Protein AF-A0A7Y2F9F3-F1 (afdb_monomer)

Structure (mmCIF, N/CA/C/O backbone):
data_AF-A0A7Y2F9F3-F1
#
_entry.id   AF-A0A7Y2F9F3-F1
#
loop_
_atom_site.group_PDB
_atom_site.id
_atom_site.type_symbol
_atom_site.label_atom_id
_atom_site.label_alt_id
_atom_site.label_comp_id
_atom_site.label_asym_id
_atom_site.label_entity_id
_atom_site.label_seq_id
_atom_site.pdbx_PDB_ins_code
_atom_site.Cartn_x
_atom_site.Cartn_y
_atom_site.Cartn_z
_atom_site.occupancy
_atom_site.B_iso_or_equiv
_atom_site.auth_seq_id
_atom_site.auth_comp_id
_atom_site.auth_asym_id
_atom_site.auth_atom_id
_atom_site.pdbx_PDB_model_num
ATOM 1 N N . MET A 1 1 ? -2.906 -1.083 8.852 1.00 60.72 1 MET A N 1
ATOM 2 C CA . MET A 1 1 ? -1.730 -0.222 9.131 1.00 60.72 1 MET A CA 1
ATOM 3 C C . MET A 1 1 ? -2.095 1.232 8.879 1.00 60.72 1 MET A C 1
ATOM 5 O O . MET A 1 1 ? -2.929 1.480 8.025 1.00 60.72 1 MET A O 1
ATOM 9 N N . SER A 1 2 ? -1.555 2.210 9.598 1.00 69.62 2 SER A N 1
ATOM 10 C CA . SER A 1 2 ? -1.880 3.611 9.295 1.00 69.62 2 SER A CA 1
ATOM 11 C C . SER A 1 2 ? -1.108 4.167 8.106 1.00 69.62 2 SER A C 1
ATOM 13 O O . SER A 1 2 ? 0.017 3.744 7.868 1.00 69.62 2 SER A O 1
ATOM 15 N N . GLY A 1 3 ? -1.649 5.204 7.455 1.00 64.56 3 GLY A N 1
ATOM 16 C CA . GLY A 1 3 ? -0.890 6.014 6.493 1.00 64.56 3 GLY A CA 1
ATOM 17 C C . GLY A 1 3 ? 0.457 6.548 7.020 1.00 64.56 3 GLY A C 1
ATOM 18 O O . GLY A 1 3 ? 1.424 6.574 6.271 1.00 64.56 3 GLY A O 1
ATOM 19 N N . TYR A 1 4 ? 0.574 6.890 8.310 1.00 67.38 4 TYR A N 1
ATOM 20 C CA . TYR A 1 4 ? 1.856 7.330 8.888 1.00 67.38 4 TYR A CA 1
ATOM 21 C C . TYR A 1 4 ? 2.850 6.172 9.066 1.00 67.38 4 TYR A C 1
ATOM 23 O O . TYR A 1 4 ? 4.035 6.336 8.797 1.00 67.38 4 TYR A O 1
ATOM 31 N N . ASP A 1 5 ? 2.374 4.987 9.466 1.00 70.25 5 ASP A N 1
ATOM 32 C CA . ASP A 1 5 ? 3.236 3.797 9.557 1.00 70.25 5 ASP A C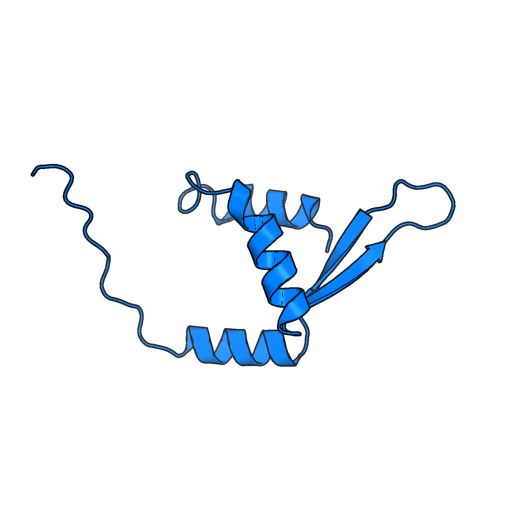A 1
ATOM 33 C C . ASP A 1 5 ? 3.710 3.370 8.163 1.00 70.25 5 ASP A C 1
ATOM 35 O O . ASP A 1 5 ? 4.860 2.982 7.989 1.00 70.25 5 ASP A O 1
ATOM 39 N N . MET A 1 6 ? 2.838 3.503 7.159 1.00 67.38 6 MET A N 1
ATOM 40 C CA . MET A 1 6 ? 3.179 3.241 5.766 1.00 67.38 6 MET A CA 1
ATOM 41 C C . MET A 1 6 ? 4.259 4.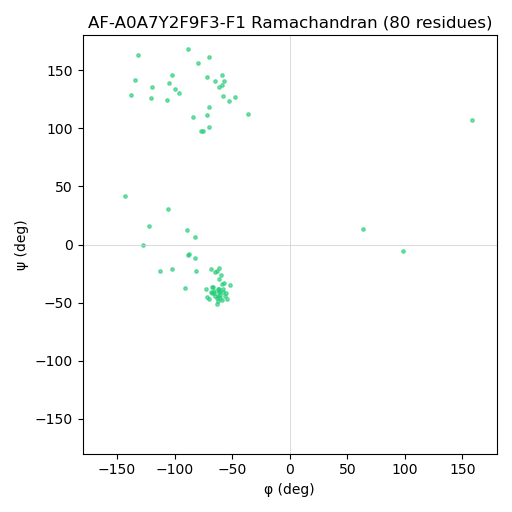194 5.265 1.00 67.38 6 MET A C 1
ATOM 43 O O . MET A 1 6 ? 5.243 3.730 4.702 1.00 67.38 6 MET A O 1
ATOM 47 N N . LYS A 1 7 ? 4.125 5.499 5.542 1.00 65.19 7 LYS A N 1
ATOM 48 C CA . LYS A 1 7 ? 5.176 6.475 5.242 1.00 65.19 7 LYS A CA 1
ATOM 49 C C . LYS A 1 7 ? 6.506 6.062 5.878 1.00 65.19 7 LYS A C 1
ATOM 51 O O . LYS A 1 7 ? 7.509 6.023 5.188 1.00 65.19 7 LYS A O 1
ATOM 56 N N . LYS A 1 8 ? 6.504 5.664 7.154 1.00 69.69 8 LYS A N 1
ATOM 57 C CA . LYS A 1 8 ? 7.726 5.245 7.856 1.00 69.69 8 LYS A CA 1
ATOM 58 C C . LYS A 1 8 ? 8.379 4.000 7.236 1.00 69.69 8 LYS A C 1
ATOM 60 O O . LYS A 1 8 ? 9.598 3.921 7.179 1.00 69.69 8 LYS A O 1
ATOM 65 N N . ILE A 1 9 ? 7.591 3.025 6.779 1.00 69.00 9 ILE A N 1
ATOM 66 C CA . ILE A 1 9 ? 8.118 1.831 6.096 1.00 69.00 9 ILE A CA 1
ATOM 67 C C . ILE A 1 9 ? 8.698 2.200 4.727 1.00 69.00 9 ILE A C 1
ATOM 69 O O . ILE A 1 9 ? 9.767 1.707 4.374 1.00 69.00 9 ILE A O 1
ATOM 73 N N . VAL A 1 10 ? 8.035 3.092 3.986 1.00 65.00 10 VAL A N 1
ATOM 74 C CA . VAL A 1 10 ? 8.548 3.632 2.717 1.00 65.00 10 VAL A CA 1
ATOM 75 C C . VAL A 1 10 ? 9.853 4.405 2.952 1.00 65.00 10 VAL A C 1
ATOM 77 O O . VAL A 1 10 ? 10.829 4.157 2.254 1.00 65.00 10 VAL A O 1
ATOM 80 N N . ASP A 1 11 ? 9.926 5.241 3.989 1.00 64.00 11 ASP A N 1
ATOM 81 C CA . ASP A 1 11 ? 11.131 5.999 4.356 1.00 64.00 11 ASP A CA 1
ATOM 82 C C . ASP A 1 11 ? 12.320 5.079 4.719 1.00 64.00 11 ASP A C 1
ATOM 84 O O . ASP A 1 11 ? 13.475 5.446 4.516 1.00 64.00 11 ASP A O 1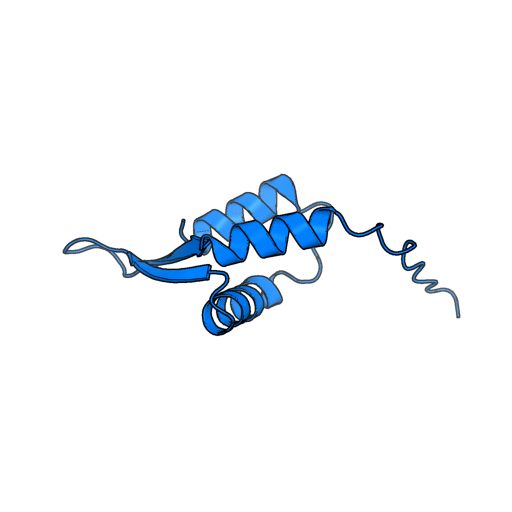
ATOM 88 N N . VAL A 1 12 ? 12.075 3.876 5.251 1.00 64.06 12 VAL A N 1
ATOM 89 C CA . VAL A 1 12 ? 13.145 2.936 5.644 1.00 64.06 12 VAL A CA 1
ATOM 90 C C . VAL A 1 12 ? 13.527 1.972 4.515 1.00 64.06 12 VAL A C 1
ATOM 92 O O . VAL A 1 12 ? 14.699 1.639 4.381 1.00 64.06 12 VAL A O 1
ATOM 95 N N . GLY A 1 13 ? 12.565 1.507 3.713 1.00 58.25 13 GLY A N 1
ATOM 96 C CA . GLY A 1 13 ? 12.792 0.468 2.697 1.00 58.25 13 GLY A CA 1
ATOM 97 C C . GLY A 1 13 ? 12.897 0.968 1.255 1.00 58.25 13 GLY A C 1
ATOM 98 O O . GLY A 1 13 ? 13.445 0.268 0.409 1.00 58.25 13 GLY A O 1
ATOM 99 N N . LEU A 1 14 ? 12.369 2.157 0.960 1.00 59.31 14 LEU A N 1
ATOM 100 C CA . LEU A 1 14 ? 12.239 2.703 -0.397 1.00 59.31 14 LEU A CA 1
ATOM 101 C C . LEU A 1 14 ? 12.831 4.112 -0.536 1.00 59.31 14 LEU A C 1
ATOM 103 O O . LEU A 1 14 ? 12.828 4.655 -1.638 1.00 59.31 14 LEU A O 1
ATOM 107 N N . SER A 1 15 ? 13.378 4.701 0.530 1.00 55.00 15 SER A N 1
ATOM 108 C CA . SER A 1 15 ? 13.973 6.046 0.494 1.00 55.00 15 SER A CA 1
ATOM 109 C C . SER A 1 15 ? 15.090 6.186 -0.537 1.00 55.00 15 SER A C 1
ATOM 111 O O . SER A 1 15 ? 15.199 7.228 -1.171 1.00 55.00 15 SER A O 1
ATOM 113 N N . HIS A 1 16 ? 15.867 5.130 -0.784 1.00 54.34 16 HIS A N 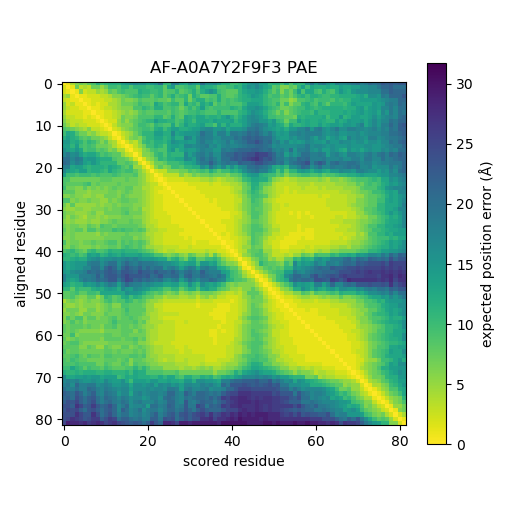1
ATOM 114 C CA . HIS A 1 16 ? 16.894 5.130 -1.830 1.00 54.34 16 HIS A CA 1
ATOM 115 C C . HIS A 1 16 ? 16.330 5.175 -3.263 1.00 54.34 16 HIS A C 1
ATOM 117 O O . HIS A 1 16 ? 17.045 5.594 -4.167 1.00 54.34 16 HIS A O 1
ATOM 123 N N . PHE A 1 17 ? 15.068 4.784 -3.474 1.00 54.78 17 PHE A N 1
ATOM 124 C CA . PHE A 1 17 ? 14.445 4.663 -4.800 1.00 54.78 17 PHE A CA 1
ATOM 125 C C . PHE A 1 17 ? 13.321 5.680 -5.057 1.00 54.78 17 PHE A C 1
ATOM 127 O O . PHE A 1 17 ? 13.004 5.956 -6.207 1.00 54.78 17 PHE A O 1
ATOM 134 N N . TRP A 1 18 ? 12.701 6.228 -4.006 1.00 55.44 18 TRP A N 1
ATOM 135 C CA . TRP A 1 18 ? 11.409 6.927 -4.096 1.00 55.44 18 TRP A CA 1
ATOM 136 C C . TRP A 1 18 ? 11.437 8.385 -3.604 1.00 55.44 18 TRP A C 1
ATOM 138 O O . TRP A 1 18 ? 10.390 8.984 -3.352 1.00 55.44 18 TRP A O 1
ATOM 148 N N . ASN A 1 19 ? 12.629 8.975 -3.457 1.00 53.91 19 ASN A N 1
ATOM 149 C CA . ASN A 1 19 ? 12.799 10.297 -2.844 1.00 53.91 19 ASN A CA 1
ATOM 150 C C . ASN A 1 19 ? 12.086 11.455 -3.580 1.00 53.91 19 ASN A C 1
ATOM 152 O O . ASN A 1 19 ? 11.797 12.473 -2.955 1.00 53.91 19 ASN A O 1
ATOM 156 N N . GLU A 1 20 ? 11.741 11.308 -4.863 1.00 52.78 20 GLU A N 1
ATOM 157 C CA . GLU A 1 20 ? 11.146 12.389 -5.664 1.00 52.78 20 GLU A CA 1
ATOM 158 C C . GLU A 1 20 ? 9.608 12.488 -5.605 1.00 52.78 20 GLU A C 1
ATOM 160 O O . GLU A 1 20 ? 9.064 13.484 -6.077 1.00 52.78 20 GLU A O 1
ATOM 165 N N . ASN A 1 21 ? 8.868 11.527 -5.019 1.00 61.03 21 ASN A N 1
ATOM 166 C CA . ASN A 1 21 ? 7.401 11.518 -5.183 1.00 61.03 21 ASN A CA 1
ATOM 167 C C . ASN A 1 21 ? 6.554 11.081 -3.970 1.00 61.03 21 ASN A C 1
ATOM 169 O O . ASN A 1 21 ? 5.543 10.384 -4.102 1.00 61.03 21 ASN A O 1
ATOM 173 N N . T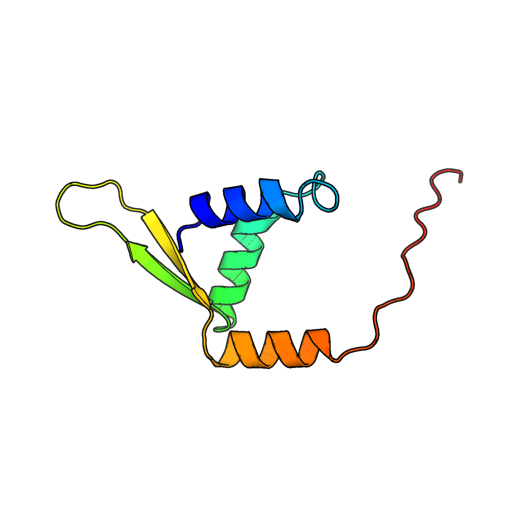YR A 1 22 ? 6.916 11.528 -2.765 1.00 62.00 22 TYR A N 1
ATOM 174 C CA . TYR A 1 22 ? 6.142 11.251 -1.541 1.00 62.00 22 TYR A CA 1
ATOM 175 C C . TYR A 1 22 ? 4.694 11.771 -1.580 1.00 62.00 22 TYR A C 1
ATOM 177 O O . TYR A 1 22 ? 3.816 11.209 -0.921 1.00 62.00 22 TYR A O 1
ATOM 185 N N . GLY A 1 23 ? 4.423 12.821 -2.364 1.00 70.56 23 GLY A N 1
ATOM 186 C CA . GLY A 1 23 ? 3.080 13.380 -2.537 1.00 70.56 23 GLY A CA 1
ATOM 187 C C . GLY A 1 23 ? 2.082 12.407 -3.172 1.00 70.56 23 GLY A C 1
ATOM 188 O O . GLY A 1 23 ? 0.882 12.542 -2.944 1.00 70.56 23 GLY A O 1
ATOM 189 N N . GLN A 1 24 ? 2.559 11.392 -3.902 1.00 74.44 24 GLN A N 1
ATOM 190 C CA . GLN A 1 24 ? 1.699 10.429 -4.601 1.00 74.44 24 GLN A CA 1
ATOM 191 C C . GLN A 1 24 ? 1.288 9.230 -3.752 1.00 74.44 24 GLN A C 1
ATOM 193 O O . GLN A 1 24 ? 0.399 8.485 -4.162 1.00 74.44 24 GLN A O 1
ATOM 198 N N . ILE A 1 25 ? 1.845 9.058 -2.549 1.00 77.94 25 ILE A N 1
ATOM 199 C CA . ILE A 1 25 ? 1.474 7.941 -1.666 1.00 77.94 25 ILE A CA 1
ATOM 200 C C . ILE A 1 25 ? -0.024 7.993 -1.343 1.00 77.94 25 ILE A C 1
ATOM 202 O O . ILE A 1 25 ? -0.724 6.992 -1.475 1.00 77.94 25 ILE A O 1
ATOM 206 N N . TYR A 1 26 ? -0.541 9.161 -0.954 1.00 80.06 26 TYR A N 1
ATOM 207 C CA . TYR A 1 26 ? -1.948 9.294 -0.569 1.00 80.06 26 TYR A CA 1
ATOM 208 C C . TYR A 1 26 ? -2.924 9.169 -1.753 1.00 80.06 26 TYR A C 1
ATOM 210 O O . TYR A 1 26 ? -3.854 8.371 -1.631 1.00 80.06 26 TYR A O 1
ATOM 218 N N . PRO A 1 27 ? -2.712 9.845 -2.904 1.00 85.94 27 PRO A N 1
ATOM 219 C CA . PRO A 1 27 ? -3.509 9.616 -4.112 1.00 85.94 27 PRO A CA 1
ATOM 220 C C . PRO A 1 27 ? -3.512 8.154 -4.571 1.00 85.94 27 PRO A C 1
ATOM 222 O O . PRO A 1 27 ? -4.562 7.617 -4.918 1.00 85.94 27 PRO A O 1
ATOM 225 N N . THR A 1 28 ? -2.356 7.484 -4.517 1.00 85.88 28 THR A N 1
ATOM 226 C CA . THR A 1 28 ? -2.242 6.068 -4.895 1.00 85.88 28 THR A CA 1
ATOM 227 C C . THR A 1 28 ? -3.040 5.184 -3.942 1.00 85.88 28 THR A C 1
ATOM 229 O O . THR A 1 28 ? -3.786 4.317 -4.388 1.00 85.88 28 THR A O 1
ATOM 232 N N . LEU A 1 29 ? -2.951 5.422 -2.629 1.00 85.19 29 LEU A N 1
ATOM 233 C CA . LEU A 1 29 ? -3.737 4.680 -1.642 1.00 85.19 29 LEU A CA 1
ATOM 234 C C . LEU A 1 29 ? -5.241 4.867 -1.829 1.00 85.19 29 LEU A C 1
ATOM 236 O O . LEU A 1 29 ? -5.984 3.893 -1.718 1.00 85.19 29 LEU A O 1
ATOM 240 N N . ASP A 1 30 ? -5.693 6.084 -2.126 1.00 87.44 30 ASP A N 1
ATOM 241 C CA . ASP A 1 30 ? -7.106 6.331 -2.401 1.00 87.44 30 ASP A CA 1
ATOM 242 C C . ASP A 1 30 ? -7.546 5.654 -3.718 1.00 87.44 30 ASP A C 1
ATOM 244 O O . ASP A 1 30 ? -8.637 5.082 -3.749 1.00 87.44 30 ASP A O 1
ATOM 248 N N . SER A 1 31 ? -6.698 5.599 -4.760 1.00 91.38 31 SER A N 1
ATOM 249 C CA . SER A 1 31 ? -6.989 4.802 -5.967 1.00 91.38 31 SER A CA 1
ATOM 250 C C . SER A 1 31 ? -7.093 3.315 -5.645 1.00 91.38 31 SER A C 1
ATOM 252 O O . SER A 1 31 ? -8.091 2.698 -5.984 1.00 91.38 31 SER A O 1
ATOM 254 N N . LEU A 1 32 ? -6.137 2.742 -4.908 1.00 91.25 32 LEU A N 1
ATOM 255 C CA . LEU A 1 32 ? -6.179 1.327 -4.519 1.00 91.25 32 LEU A CA 1
ATOM 256 C C . LEU A 1 32 ? -7.440 0.984 -3.715 1.00 91.25 32 LEU A C 1
ATOM 258 O O . LEU A 1 32 ? -7.970 -0.121 -3.835 1.00 91.25 32 LEU A O 1
ATOM 262 N N . VAL A 1 33 ? -7.934 1.915 -2.894 1.00 92.94 33 VAL A N 1
ATOM 263 C CA . VAL A 1 33 ? -9.198 1.741 -2.168 1.00 92.94 33 VAL A CA 1
ATOM 264 C C . VAL A 1 33 ? -10.397 1.821 -3.110 1.00 92.94 33 VAL A C 1
ATOM 266 O O . VAL A 1 33 ? -11.279 0.966 -3.030 1.00 92.94 33 VAL A O 1
ATOM 269 N N . ARG A 1 34 ? -10.425 2.801 -4.021 1.00 93.69 34 ARG A N 1
ATOM 270 C CA . ARG A 1 34 ? -11.465 2.929 -5.056 1.00 93.69 34 ARG A CA 1
ATOM 271 C C . ARG A 1 34 ? -11.536 1.680 -5.936 1.00 93.69 34 ARG A C 1
ATOM 273 O O . ARG A 1 34 ? -12.622 1.183 -6.218 1.00 93.69 34 ARG A O 1
ATOM 280 N N . ASP A 1 35 ? -10.379 1.136 -6.282 1.00 93.62 35 ASP A N 1
ATOM 281 C CA . ASP A 1 35 ? -10.221 -0.042 -7.126 1.00 93.62 35 ASP A CA 1
ATOM 282 C C . ASP A 1 35 ? -10.391 -1.343 -6.316 1.00 93.62 35 ASP A C 1
ATOM 284 O O . ASP A 1 35 ? -10.172 -2.436 -6.833 1.00 93.62 35 ASP A O 1
ATOM 288 N N . GLY A 1 36 ? -10.780 -1.263 -5.035 1.00 92.31 36 GLY A N 1
ATOM 289 C CA . GLY A 1 36 ? -11.064 -2.391 -4.136 1.00 92.31 36 GLY A CA 1
ATOM 290 C C . GLY A 1 36 ? -9.868 -3.298 -3.817 1.00 92.31 36 GLY A C 1
ATOM 291 O O . GLY A 1 36 ? -10.041 -4.398 -3.281 1.00 92.31 36 GLY A O 1
ATOM 292 N N . LEU A 1 37 ? -8.655 -2.859 -4.142 1.00 92.50 37 LEU A N 1
ATOM 293 C CA . LEU A 1 37 ? -7.397 -3.546 -3.841 1.00 92.50 37 LEU A CA 1
ATOM 294 C C . LEU A 1 37 ? -6.946 -3.283 -2.393 1.00 92.50 37 LEU A C 1
ATOM 296 O O . LEU A 1 37 ? -6.238 -4.091 -1.790 1.00 92.50 37 LEU A O 1
ATOM 300 N N . ALA A 1 38 ? -7.419 -2.193 -1.792 1.00 93.00 38 ALA A N 1
ATOM 301 C CA . ALA A 1 38 ? -7.245 -1.880 -0.381 1.00 93.00 38 ALA A CA 1
ATOM 302 C C . ALA A 1 38 ? -8.573 -1.469 0.275 1.00 93.00 38 ALA A C 1
ATOM 304 O O . ALA A 1 38 ? -9.545 -1.112 -0.382 1.00 93.00 38 ALA A O 1
ATOM 305 N N . ARG A 1 39 ? -8.617 -1.506 1.605 1.00 89.94 39 ARG A N 1
ATOM 306 C CA . ARG A 1 39 ? -9.716 -0.990 2.423 1.00 89.94 39 ARG A CA 1
ATOM 307 C C . ARG A 1 39 ? -9.191 0.096 3.346 1.00 89.94 39 ARG A C 1
ATOM 309 O O . ARG A 1 39 ? -8.169 -0.099 4.002 1.00 89.94 39 ARG A O 1
ATOM 316 N N . LYS A 1 40 ? -9.932 1.199 3.436 1.00 89.56 40 LYS A N 1
ATOM 317 C CA . LYS A 1 40 ? -9.723 2.277 4.406 1.00 89.56 40 LYS A CA 1
ATOM 318 C C . LYS A 1 40 ? -10.699 2.110 5.570 1.00 89.56 40 LYS A C 1
ATOM 320 O O . LYS A 1 40 ? -11.885 1.869 5.356 1.00 89.56 40 LYS A O 1
ATOM 325 N N . SER A 1 41 ? -10.208 2.230 6.795 1.00 84.50 41 SER A N 1
ATOM 326 C CA . SER A 1 41 ? -11.016 2.265 8.015 1.00 84.50 41 SER A CA 1
ATOM 327 C C . SER A 1 41 ? -10.541 3.391 8.921 1.00 84.50 41 SER A C 1
ATOM 329 O O . SER A 1 41 ? -9.334 3.608 9.059 1.00 84.50 41 SER A O 1
ATOM 331 N N . GLU A 1 42 ? -11.477 4.077 9.572 1.00 79.75 42 GLU A N 1
ATOM 332 C CA . GLU A 1 42 ? -11.148 4.992 10.661 1.00 79.75 42 GLU A CA 1
ATOM 333 C C . GLU A 1 42 ? -10.719 4.163 11.878 1.00 79.75 42 GLU A C 1
ATOM 335 O O . GLU A 1 42 ? -11.503 3.411 12.450 1.00 79.75 42 GLU A O 1
ATOM 340 N N . GLY A 1 43 ? -9.441 4.242 12.237 1.00 66.12 43 GLY A N 1
ATOM 341 C CA . GLY A 1 43 ? -8.901 3.667 13.460 1.00 66.12 43 GLY A CA 1
ATOM 342 C C . GLY A 1 43 ? -8.830 4.723 14.558 1.00 66.12 43 GLY A C 1
ATOM 343 O O . GLY A 1 43 ? -8.290 5.808 14.344 1.00 66.12 43 GLY A O 1
ATOM 344 N N . GLY A 1 44 ? -9.338 4.395 15.741 1.00 58.53 44 GLY A N 1
ATOM 345 C CA . GLY A 1 44 ? -9.270 5.238 16.933 1.00 58.53 44 GLY A CA 1
ATOM 346 C C . GLY A 1 44 ? -10.361 4.839 17.918 1.00 58.53 44 GLY A C 1
ATOM 347 O O . GLY A 1 44 ? -11.531 5.074 17.650 1.00 58.53 44 GLY A O 1
ATOM 348 N N . GLY A 1 45 ? -9.981 4.192 19.022 1.00 54.38 45 GLY A N 1
ATOM 349 C CA . GLY A 1 45 ? -10.887 3.985 20.155 1.00 54.38 45 GLY A CA 1
ATOM 350 C C . GLY A 1 45 ? -11.164 5.302 20.883 1.00 54.38 45 GLY A C 1
ATOM 351 O O . GLY A 1 45 ? -10.391 6.256 20.729 1.00 54.38 45 GLY A O 1
ATOM 352 N N . ASP A 1 46 ? -12.252 5.316 21.658 1.00 49.56 46 ASP A N 1
ATOM 353 C CA . ASP A 1 46 ? -12.763 6.460 22.426 1.00 49.56 46 ASP A CA 1
ATOM 354 C C . ASP A 1 46 ? -11.627 7.327 22.998 1.00 49.56 46 ASP A C 1
ATOM 356 O O . ASP A 1 46 ? -10.836 6.889 23.834 1.00 49.56 46 ASP A O 1
ATOM 360 N N . GLY A 1 47 ? -11.499 8.553 22.479 1.00 57.12 47 GLY A N 1
ATOM 361 C CA . GLY A 1 47 ? -10.541 9.558 22.954 1.00 57.12 47 GLY A CA 1
ATOM 362 C C . GLY A 1 47 ? -9.221 9.717 22.180 1.00 57.12 47 GLY A C 1
ATOM 363 O O . GLY A 1 47 ? -8.479 10.653 22.477 1.00 57.12 47 GLY A O 1
ATOM 364 N N . LYS A 1 48 ? -8.895 8.893 21.168 1.00 58.53 48 LYS A N 1
ATOM 365 C CA . LYS A 1 48 ? -7.692 9.102 20.320 1.00 58.53 48 LYS A CA 1
ATOM 366 C C . LY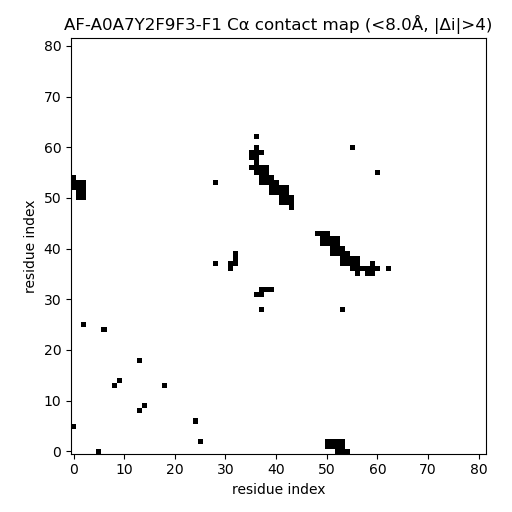S A 1 48 ? -8.018 9.712 18.952 1.00 58.53 48 LYS A C 1
ATOM 368 O O . LYS A 1 48 ? -9.046 9.418 18.351 1.00 58.53 48 LYS A O 1
ATOM 373 N N . ARG A 1 49 ? -7.096 10.548 18.438 1.00 61.81 49 ARG A N 1
ATOM 374 C CA . ARG A 1 49 ? -7.166 11.166 17.096 1.00 61.81 49 AR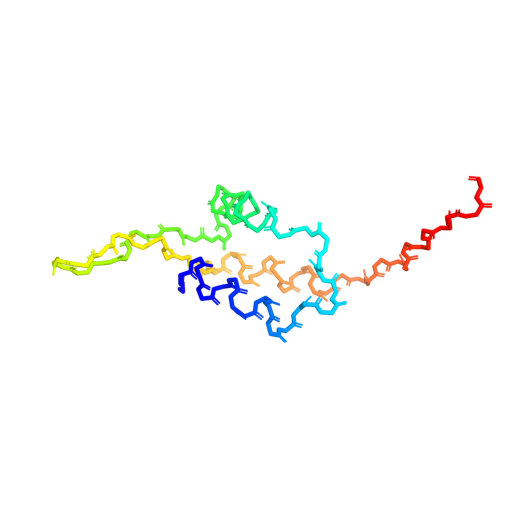G A CA 1
ATOM 375 C C . ARG A 1 49 ? -7.513 10.114 16.038 1.00 61.81 49 ARG A C 1
ATOM 377 O O . ARG A 1 49 ? -6.804 9.112 15.925 1.00 61.81 49 ARG A O 1
ATOM 384 N N . LYS A 1 50 ? -8.555 10.387 15.246 1.00 66.38 50 LYS A N 1
ATOM 385 C CA . LYS A 1 50 ? -8.948 9.563 14.098 1.00 66.38 50 LYS A CA 1
ATOM 386 C C . LYS A 1 50 ? -7.746 9.351 13.177 1.00 66.38 50 LYS A C 1
ATOM 388 O O . LYS A 1 50 ? -7.125 10.310 12.721 1.00 66.38 50 LYS A O 1
ATOM 393 N N . ARG A 1 51 ? -7.410 8.091 12.912 1.00 74.81 51 ARG A N 1
ATOM 394 C CA . ARG A 1 51 ? -6.283 7.686 12.069 1.00 74.81 51 ARG A CA 1
ATOM 395 C C . ARG A 1 51 ? -6.815 6.862 10.909 1.00 74.81 51 ARG A C 1
ATOM 397 O O . ARG A 1 51 ? -7.462 5.845 11.122 1.00 74.81 51 ARG A O 1
A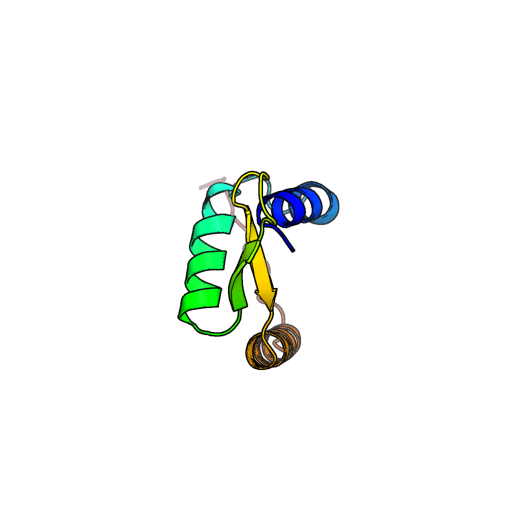TOM 404 N N . ASN A 1 52 ? -6.492 7.252 9.680 1.00 80.31 52 ASN A N 1
ATOM 405 C CA . ASN A 1 52 ? -6.803 6.424 8.518 1.00 80.31 52 ASN A CA 1
ATOM 406 C C . ASN A 1 52 ? -5.910 5.181 8.533 1.00 80.31 52 ASN A C 1
ATOM 408 O O . ASN A 1 52 ? -4.676 5.285 8.492 1.00 80.31 52 ASN A O 1
ATOM 412 N N . VAL A 1 53 ? -6.549 4.019 8.623 1.00 83.31 53 VAL A N 1
ATOM 413 C CA . VAL A 1 53 ? -5.920 2.703 8.573 1.00 83.31 53 VAL A CA 1
ATOM 414 C C . VAL A 1 53 ? -6.245 2.073 7.225 1.00 83.31 53 VAL A C 1
ATOM 416 O O . VAL A 1 53 ? -7.411 1.942 6.869 1.00 83.31 53 VAL A O 1
ATOM 419 N N . TYR A 1 54 ? -5.208 1.687 6.492 1.00 85.44 54 TYR A N 1
ATOM 420 C CA . TYR A 1 54 ? -5.295 0.969 5.230 1.00 85.44 54 TYR A CA 1
ATOM 421 C C . TYR A 1 54 ? -4.931 -0.502 5.441 1.00 85.44 54 TYR A C 1
ATOM 423 O O . TYR A 1 54 ? -3.989 -0.828 6.180 1.00 85.44 54 TYR A O 1
ATOM 431 N N . THR A 1 55 ? -5.679 -1.382 4.783 1.00 88.31 55 THR A N 1
ATOM 432 C CA . THR A 1 55 ? -5.484 -2.835 4.815 1.00 88.31 55 THR A CA 1
ATOM 433 C C . THR A 1 55 ? -5.665 -3.386 3.407 1.00 88.31 55 THR A C 1
ATOM 435 O O . THR A 1 55 ? -6.673 -3.097 2.768 1.00 88.31 55 THR A O 1
ATOM 438 N N . ILE A 1 56 ? -4.702 -4.168 2.916 1.00 91.56 56 ILE A N 1
ATOM 439 C CA . ILE A 1 56 ? -4.804 -4.825 1.606 1.00 91.56 56 ILE A CA 1
ATOM 440 C C . ILE A 1 56 ? -5.948 -5.850 1.607 1.00 91.56 56 ILE A C 1
ATOM 442 O O . ILE A 1 56 ? -6.177 -6.537 2.606 1.00 91.56 56 ILE A O 1
ATOM 446 N N . THR A 1 57 ? -6.698 -5.934 0.510 1.00 93.12 57 THR A N 1
ATOM 447 C CA . THR A 1 57 ? -7.759 -6.938 0.343 1.00 93.12 57 THR A CA 1
ATOM 448 C C . THR A 1 57 ? -7.191 -8.225 -0.257 1.00 93.12 57 THR A C 1
ATOM 450 O O . THR A 1 57 ? -6.076 -8.239 -0.773 1.00 93.12 57 THR A O 1
ATOM 453 N N . LYS A 1 58 ? -7.965 -9.319 -0.246 1.00 92.50 58 LYS A N 1
ATOM 454 C CA . LYS A 1 58 ? -7.579 -10.553 -0.959 1.00 92.50 58 LYS A CA 1
ATOM 455 C C . LYS A 1 58 ? -7.319 -10.288 -2.447 1.00 92.50 58 LYS A C 1
ATOM 457 O O . LYS A 1 58 ? -6.285 -10.694 -2.959 1.00 92.50 58 LYS A O 1
ATOM 462 N N . ARG A 1 59 ? -8.200 -9.509 -3.085 1.00 93.50 59 ARG A N 1
ATOM 463 C CA . ARG A 1 59 ? -8.053 -9.089 -4.485 1.00 93.50 59 ARG A CA 1
ATOM 464 C C . ARG A 1 59 ? -6.793 -8.250 -4.705 1.00 93.50 59 ARG A C 1
ATOM 466 O O . ARG A 1 59 ? -6.113 -8.423 -5.704 1.00 93.50 59 ARG A O 1
ATOM 473 N N . GLY A 1 60 ? -6.454 -7.379 -3.753 1.00 91.56 60 GLY A N 1
ATOM 474 C CA . GLY A 1 60 ? -5.194 -6.635 -3.774 1.00 91.56 60 GLY A CA 1
ATOM 475 C C . GLY A 1 60 ? -3.963 -7.537 -3.720 1.00 91.56 60 GLY A C 1
ATOM 476 O O . GLY A 1 60 ? -3.000 -7.292 -4.436 1.00 91.56 60 GLY A O 1
ATOM 477 N N . VAL A 1 61 ? -3.997 -8.598 -2.907 1.00 92.88 61 VAL A N 1
ATOM 478 C CA . VAL A 1 61 ? -2.901 -9.579 -2.831 1.00 92.88 61 VAL A CA 1
ATOM 479 C C . VAL A 1 61 ? -2.755 -10.354 -4.141 1.00 92.88 61 VAL A C 1
ATOM 481 O O . VAL A 1 61 ? -1.631 -10.571 -4.585 1.00 92.88 61 VAL A O 1
ATOM 484 N N . GLU A 1 62 ? -3.860 -10.768 -4.758 1.00 92.25 62 GLU A N 1
ATOM 485 C CA . GLU A 1 62 ? -3.848 -11.455 -6.057 1.00 92.25 62 GLU A CA 1
ATOM 486 C C . GLU A 1 62 ? -3.288 -10.550 -7.158 1.00 92.25 62 GLU A C 1
ATOM 488 O O . GLU A 1 62 ? -2.299 -10.919 -7.785 1.00 92.25 62 GLU A O 1
ATOM 493 N N . ALA A 1 63 ? -3.808 -9.326 -7.292 1.00 90.81 63 ALA A N 1
ATOM 494 C CA . ALA A 1 63 ? -3.311 -8.350 -8.263 1.00 90.81 63 ALA A CA 1
ATOM 495 C C . ALA A 1 63 ? -1.818 -8.034 -8.067 1.00 90.81 63 ALA A C 1
ATOM 497 O O . ALA A 1 63 ? -1.067 -7.903 -9.030 1.00 90.81 63 ALA A O 1
ATOM 498 N N . PHE A 1 64 ? -1.358 -7.950 -6.815 1.00 89.31 64 PHE A N 1
ATOM 499 C CA . PHE A 1 64 ? 0.057 -7.746 -6.514 1.00 89.31 64 PHE A CA 1
ATOM 500 C C . PHE A 1 64 ? 0.925 -8.935 -6.949 1.00 89.31 64 PHE A C 1
ATOM 502 O O . PHE A 1 64 ? 2.017 -8.740 -7.476 1.00 89.31 64 PHE A O 1
ATOM 509 N N . ARG A 1 65 ? 0.447 -10.170 -6.757 1.00 89.75 65 ARG A N 1
ATOM 510 C CA . ARG A 1 65 ? 1.156 -11.380 -7.203 1.00 89.75 65 ARG A CA 1
ATOM 511 C C . ARG A 1 65 ? 1.214 -11.485 -8.720 1.00 89.75 65 ARG A C 1
ATOM 513 O O . ARG A 1 65 ? 2.257 -11.855 -9.245 1.00 89.75 65 ARG A O 1
ATOM 520 N N . GLU A 1 66 ? 0.120 -11.161 -9.401 1.00 89.38 66 GLU A N 1
ATOM 521 C CA . GLU A 1 66 ? 0.077 -11.113 -10.864 1.00 89.38 66 GLU A CA 1
ATOM 522 C C . GLU A 1 66 ? 1.066 -10.080 -11.400 1.00 89.38 66 GLU A C 1
ATOM 524 O O . GLU A 1 66 ? 1.862 -10.399 -12.277 1.00 89.38 66 GLU A O 1
ATOM 529 N N . TRP A 1 67 ? 1.088 -8.881 -10.812 1.00 87.88 67 TRP A N 1
ATOM 530 C CA . TRP A 1 67 ? 2.040 -7.838 -11.182 1.00 87.88 67 TRP A CA 1
ATOM 531 C C . TRP A 1 67 ? 3.498 -8.268 -10.972 1.00 87.88 67 TRP A C 1
ATOM 533 O O . TRP A 1 67 ? 4.323 -8.065 -11.856 1.00 87.88 67 TRP A O 1
ATOM 543 N N . LEU A 1 68 ? 3.818 -8.923 -9.850 1.00 85.88 68 LEU A N 1
ATOM 544 C CA . LEU A 1 68 ? 5.166 -9.451 -9.594 1.00 85.88 68 LEU A CA 1
ATOM 545 C C . LEU A 1 68 ? 5.593 -10.561 -10.565 1.00 85.88 68 LEU A C 1
ATOM 547 O O . LEU A 1 68 ? 6.788 -10.806 -10.712 1.00 85.88 68 LEU A O 1
ATOM 551 N N . ALA A 1 69 ? 4.640 -11.262 -11.179 1.00 87.75 69 ALA A N 1
ATOM 552 C CA . ALA A 1 69 ? 4.920 -12.306 -12.158 1.00 87.75 69 ALA A CA 1
ATOM 553 C C . ALA A 1 69 ? 5.182 -11.747 -13.567 1.00 87.75 69 ALA A C 1
ATOM 555 O O . ALA A 1 69 ? 5.634 -12.493 -14.438 1.00 87.75 69 ALA A O 1
ATOM 556 N N . LEU A 1 70 ? 4.902 -10.460 -13.805 1.00 84.00 70 LEU A N 1
ATOM 557 C CA . LEU A 1 70 ? 5.202 -9.812 -15.076 1.00 84.00 70 LEU A CA 1
ATOM 558 C C . LEU A 1 70 ? 6.717 -9.598 -15.224 1.00 84.00 70 LEU A C 1
ATOM 560 O O . LEU A 1 70 ? 7.404 -9.309 -14.240 1.00 84.00 70 LEU A O 1
ATOM 564 N N . PRO A 1 71 ? 7.262 -9.727 -16.448 1.00 80.69 71 PRO A N 1
ATOM 565 C CA . PRO A 1 71 ? 8.650 -9.371 -16.702 1.00 80.69 71 PRO A CA 1
ATOM 566 C C . PRO A 1 71 ? 8.871 -7.894 -16.358 1.00 80.69 71 PRO A C 1
ATOM 568 O O . PRO A 1 71 ? 8.038 -7.049 -16.681 1.00 80.69 71 PRO A O 1
ATOM 571 N N . ALA A 1 72 ? 9.989 -7.589 -15.698 1.00 75.38 72 ALA A N 1
ATOM 572 C CA . ALA A 1 72 ? 10.342 -6.212 -15.385 1.00 75.38 72 ALA A CA 1
ATOM 573 C C . ALA A 1 72 ? 10.521 -5.407 -16.679 1.00 75.38 72 ALA A C 1
ATOM 575 O O . ALA A 1 72 ? 11.179 -5.873 -17.614 1.00 75.38 72 ALA A O 1
ATOM 576 N N . ASP A 1 73 ? 9.960 -4.198 -16.712 1.00 71.62 73 ASP A N 1
ATOM 577 C CA . ASP A 1 73 ? 10.189 -3.275 -17.817 1.00 71.62 73 ASP A CA 1
ATOM 578 C C . ASP A 1 73 ? 11.690 -2.968 -17.951 1.00 71.62 73 ASP A C 1
ATOM 580 O O . ASP A 1 73 ? 12.410 -2.901 -16.943 1.00 71.62 73 ASP A O 1
ATOM 584 N N . PRO A 1 74 ? 12.190 -2.768 -19.183 1.00 67.94 74 PRO A N 1
ATOM 585 C CA . PRO A 1 74 ? 13.557 -2.318 -19.380 1.00 67.94 74 PRO A CA 1
ATOM 586 C C . PRO A 1 74 ? 13.776 -0.994 -18.627 1.00 67.94 74 PRO A C 1
ATOM 588 O O . PRO A 1 74 ? 12.882 -0.142 -18.606 1.00 67.94 74 PRO A O 1
ATOM 591 N N . PRO A 1 75 ? 14.949 -0.796 -17.999 1.00 63.47 75 PRO A N 1
ATOM 592 C CA . PRO A 1 75 ? 15.211 0.401 -17.213 1.00 63.47 75 PRO A CA 1
ATOM 593 C C . PRO A 1 75 ? 15.040 1.649 -18.082 1.00 63.47 75 PRO A C 1
ATOM 595 O O . PRO A 1 75 ? 15.641 1.765 -19.152 1.00 63.47 75 PRO A O 1
ATOM 598 N N . ILE A 1 76 ? 14.225 2.596 -17.612 1.00 63.75 76 ILE A N 1
ATOM 599 C CA . ILE A 1 76 ? 14.060 3.895 -18.265 1.00 63.75 76 ILE A CA 1
ATOM 600 C C . ILE A 1 76 ? 15.366 4.669 -18.068 1.00 63.75 76 ILE A C 1
ATOM 602 O O . ILE A 1 76 ? 15.624 5.219 -16.998 1.00 63.75 76 ILE A O 1
ATOM 606 N N . VAL A 1 77 ? 16.209 4.705 -19.099 1.00 68.44 77 VAL A N 1
ATOM 607 C CA . VAL A 1 77 ? 17.399 5.559 -19.118 1.00 68.44 77 VAL A CA 1
ATOM 608 C C . VAL A 1 77 ? 16.935 6.987 -19.379 1.00 68.44 77 VAL A C 1
ATOM 610 O O . VAL A 1 77 ? 16.682 7.375 -20.519 1.00 68.44 77 VAL A O 1
ATOM 613 N N . ARG A 1 78 ? 16.800 7.784 -18.318 1.00 58.38 78 ARG A N 1
ATOM 614 C CA . ARG A 1 78 ? 16.601 9.227 -18.456 1.00 58.38 78 ARG A CA 1
ATOM 615 C C . ARG A 1 78 ? 17.952 9.859 -18.783 1.00 58.38 78 ARG A C 1
ATOM 617 O O . ARG A 1 78 ? 18.784 10.049 -17.903 1.00 58.38 78 ARG A O 1
ATOM 624 N N . ASN A 1 79 ? 18.197 10.108 -20.066 1.00 66.81 79 ASN A N 1
ATOM 625 C CA . ASN A 1 79 ? 19.388 10.822 -20.509 1.00 66.81 79 ASN A CA 1
ATOM 626 C C . ASN A 1 79 ? 19.131 12.331 -20.404 1.00 66.81 79 ASN A C 1
ATOM 628 O O . ASN A 1 79 ? 18.321 12.871 -21.151 1.00 66.81 79 ASN A O 1
ATOM 632 N N . GLU A 1 80 ? 19.795 12.995 -19.461 1.00 69.62 80 GLU A N 1
ATOM 633 C CA . GLU A 1 80 ? 19.632 14.434 -19.198 1.00 69.62 80 GLU A CA 1
ATOM 634 C C . GLU A 1 80 ? 20.592 15.307 -20.037 1.00 69.62 80 GLU A C 1
ATOM 636 O O . GLU A 1 80 ? 20.745 16.494 -19.770 1.00 69.62 80 GLU A O 1
ATOM 641 N N . LEU A 1 81 ? 21.254 14.723 -21.050 1.00 71.44 81 LEU A N 1
ATOM 642 C CA . LEU A 1 81 ? 22.258 15.377 -21.906 1.00 71.44 81 LEU A CA 1
ATOM 643 C C . LEU A 1 81 ? 21.766 15.726 -23.329 1.00 71.44 81 LEU A C 1
ATOM 645 O O . LEU A 1 81 ? 22.575 15.732 -24.257 1.00 71.44 81 LEU A O 1
ATOM 649 N N . GLN A 1 82 ? 20.477 16.015 -23.532 1.00 46.72 82 GLN A N 1
ATOM 650 C CA . GLN A 1 82 ? 19.972 16.554 -24.808 1.00 46.72 82 GLN A CA 1
ATOM 651 C C . GLN A 1 82 ? 19.377 17.949 -24.663 1.00 46.72 82 GLN A C 1
ATOM 653 O O . GLN A 1 82 ? 18.634 18.170 -23.683 1.00 46.72 82 GLN A O 1
#

Solvent-accessible surface area (backbone atoms only — not comparable to full-atom values): 5023 Å² total; per-residue (Å²): 87,36,60,67,58,49,50,53,50,41,59,73,77,35,45,94,80,48,74,90,53,70,80,49,54,61,60,50,51,52,48,34,32,75,71,53,26,25,44,77,43,85,41,58,63,99,91,50,77,81,35,59,24,44,42,77,31,74,63,26,52,50,54,51,52,56,58,69,69,47,82,79,75,78,81,84,79,82,76,88,86,121

Secondary structure (DSSP, 8-state):
-BHHHHHHHHHHHTHHHHTT-GGGHHHHHHHHHHTTSEEEEEE--TTSPPEEEEEE-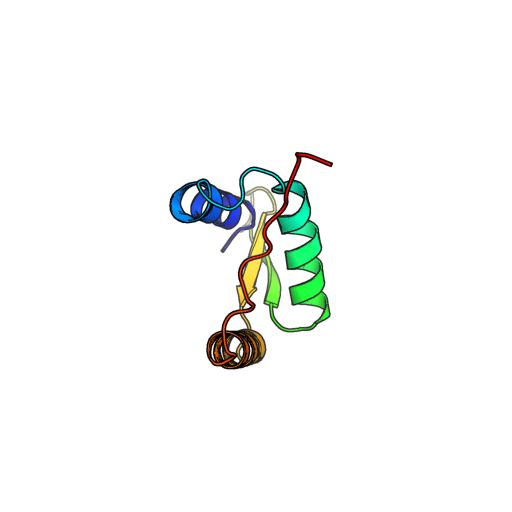HHHHHHHHHHHHSPPPPP-------

Sequence (82 aa):
MSGYDMKKIVDVGLSHFWNENYGQIYPTLDSLVRDGLARKSEGGGDGKRKRNVYTITKRGVEAFREWLALPADPPIVRNELQ

Nearest PDB structures (foldseek):
  3l9f-assembly2_C  TM=8.492E-01  e=4.341E-05  Streptococcus mutans UA159
  5x11-assembly3_D  TM=8.190E-01  e=2.344E-04  Bacillus spizizenii str. W23
  5x11-assembly4_G  TM=8.237E-01  e=3.242E-04  Bacillus spizizenii str. W23
  5x11-assembly4_H  TM=8.175E-01  e=8.038E-04  Bacillus spizizenii str. W23
  5x11-assembly2_E  TM=8.191E-01  e=9.152E-04  Bacillus spizizenii str. W23

Mean predicted aligned error: 10.32 Å

pLDDT: mean 74.84, std 13.87, range [46.72, 93.69]

Foldseek 3Di:
DFPVVVVVCCCVPVCVPCVPPPVCSVVVQVVCCVVVQKPWDFDDDPPDDTTTDIDGDPVVVVVVVVVVPDDDDDDPPPDPPD

Radius of gyration: 16.11 Å; Cα contacts (8 Å, |Δi|>4): 62; chains: 1; bounding box: 35×29×48 Å